Protein AF-A0A9D8GSJ5-F1 (afdb_monomer_lite)

Sequence (102 aa):
MTVQLGSDRWKLKDGAKQKIVMRFDRHSPWNAVGTGFHFKDGDAGLELSVGVKNLETFLTEFARSRSLRIEFDGSNVEGWTADLTGTAAVTEAFANCVQRRL

Radius of gyration: 14.21 Å; chains: 1; bounding box: 31×26×44 Å

Structure (mmCIF, N/CA/C/O backbone):
data_AF-A0A9D8GSJ5-F1
#
_entry.id   AF-A0A9D8GSJ5-F1
#
loop_
_atom_site.group_PDB
_atom_site.id
_atom_site.type_symbol
_atom_site.label_atom_id
_atom_site.label_alt_id
_atom_site.label_comp_id
_atom_site.label_asym_id
_atom_site.label_entity_id
_atom_site.label_seq_id
_atom_site.pdbx_PDB_ins_code
_atom_site.Cartn_x
_atom_site.Cartn_y
_atom_site.Cartn_z
_atom_site.occupancy
_atom_site.B_iso_or_equiv
_atom_site.auth_seq_id
_atom_site.auth_comp_id
_atom_site.auth_asym_id
_atom_site.auth_atom_id
_atom_site.pdbx_PDB_model_num
ATOM 1 N N . MET A 1 1 ? 3.026 5.148 10.391 1.00 83.38 1 MET A N 1
ATOM 2 C CA . MET A 1 1 ? 3.125 3.674 10.328 1.00 83.38 1 MET A CA 1
ATOM 3 C C . MET A 1 1 ? 3.560 3.292 8.930 1.00 83.38 1 MET A C 1
ATOM 5 O O . MET A 1 1 ? 3.120 3.946 7.990 1.00 83.38 1 MET A O 1
ATOM 9 N N . THR A 1 2 ? 4.403 2.273 8.799 1.00 88.81 2 THR A N 1
ATOM 10 C CA . THR A 1 2 ? 4.781 1.713 7.498 1.00 88.81 2 THR A CA 1
ATOM 11 C C . THR A 1 2 ? 3.921 0.490 7.203 1.00 88.81 2 THR A C 1
ATOM 13 O O . THR A 1 2 ? 3.687 -0.322 8.095 1.00 88.81 2 THR A O 1
ATOM 16 N N . VAL A 1 3 ? 3.446 0.379 5.967 1.00 90.44 3 VAL A N 1
ATOM 17 C CA . VAL A 1 3 ? 2.724 -0.780 5.437 1.00 90.44 3 VAL A CA 1
ATOM 18 C C . VAL A 1 3 ? 3.550 -1.340 4.290 1.00 90.44 3 VAL A C 1
ATOM 20 O O . VAL A 1 3 ? 3.933 -0.595 3.390 1.00 90.44 3 VAL A O 1
ATOM 23 N N . GLN A 1 4 ? 3.830 -2.637 4.333 1.00 93.25 4 GLN A N 1
ATOM 24 C CA . GLN A 1 4 ? 4.541 -3.349 3.279 1.00 93.25 4 GLN A CA 1
ATOM 25 C C . GLN A 1 4 ? 3.607 -4.402 2.692 1.00 93.25 4 GLN A C 1
ATOM 27 O O . GLN A 1 4 ? 3.029 -5.203 3.424 1.00 93.25 4 GLN A O 1
ATOM 32 N N . LEU A 1 5 ? 3.441 -4.362 1.375 1.00 91.94 5 LEU A N 1
ATOM 33 C CA . LEU A 1 5 ? 2.654 -5.319 0.603 1.00 91.94 5 LEU A CA 1
ATOM 34 C C . LEU A 1 5 ? 3.609 -6.104 -0.289 1.00 91.94 5 LEU A C 1
ATOM 36 O O . LEU A 1 5 ? 4.564 -5.517 -0.792 1.00 91.94 5 LEU A O 1
ATOM 40 N N . GLY A 1 6 ? 3.356 -7.393 -0.493 1.00 91.31 6 GLY A N 1
ATOM 41 C CA . GLY A 1 6 ? 4.171 -8.246 -1.356 1.00 91.31 6 GLY A CA 1
ATOM 42 C C . GLY A 1 6 ? 3.320 -9.038 -2.332 1.00 91.31 6 GLY A C 1
ATOM 43 O O . GLY A 1 6 ? 2.214 -9.459 -1.993 1.00 91.31 6 GLY A O 1
ATOM 44 N N . SER A 1 7 ? 3.839 -9.223 -3.542 1.00 89.19 7 SER A N 1
ATOM 45 C CA . SER A 1 7 ? 3.277 -10.147 -4.520 1.00 89.19 7 SER A CA 1
ATOM 46 C C . SER A 1 7 ? 4.362 -10.658 -5.463 1.00 89.19 7 SER A C 1
ATOM 48 O O . SER A 1 7 ? 5.109 -9.881 -6.055 1.00 89.19 7 SER A O 1
ATOM 50 N N . ASP A 1 8 ? 4.345 -11.966 -5.685 1.00 88.94 8 ASP A N 1
ATOM 51 C CA . ASP A 1 8 ? 5.113 -12.690 -6.704 1.00 88.94 8 ASP A CA 1
ATOM 52 C C . ASP A 1 8 ? 4.778 -12.274 -8.154 1.00 88.94 8 ASP A C 1
ATOM 54 O O . ASP A 1 8 ? 5.543 -12.533 -9.084 1.00 88.94 8 ASP A O 1
ATOM 58 N N . ARG A 1 9 ? 3.638 -11.605 -8.379 1.00 88.38 9 ARG A N 1
ATOM 59 C CA . ARG A 1 9 ? 3.199 -11.135 -9.708 1.00 88.38 9 ARG A CA 1
ATOM 60 C C . ARG A 1 9 ? 3.744 -9.764 -10.075 1.00 88.38 9 ARG A C 1
ATOM 62 O O . ARG A 1 9 ? 3.736 -9.383 -11.248 1.00 88.38 9 ARG A O 1
ATOM 69 N N . TRP A 1 10 ? 4.177 -8.990 -9.088 1.00 92.69 10 TRP A N 1
ATOM 70 C CA . TRP A 1 10 ? 4.637 -7.634 -9.322 1.00 92.69 10 TRP A CA 1
ATOM 71 C C . TRP A 1 10 ? 6.033 -7.622 -9.938 1.00 92.69 10 TRP A C 1
ATOM 73 O O . TRP A 1 10 ? 6.939 -8.336 -9.528 1.00 92.69 10 TRP A O 1
ATOM 83 N N . LYS A 1 11 ? 6.219 -6.748 -10.929 1.00 91.56 11 LYS A N 1
ATOM 84 C CA . LYS A 1 11 ? 7.522 -6.472 -11.545 1.00 91.56 11 LYS A CA 1
ATOM 85 C C . LYS A 1 11 ? 7.917 -5.039 -11.230 1.00 91.56 11 LYS A C 1
ATOM 87 O O . LYS A 1 11 ? 7.820 -4.149 -12.075 1.00 91.56 11 LYS A O 1
ATOM 92 N N . LEU A 1 12 ? 8.301 -4.815 -9.979 1.00 92.19 12 LEU A N 1
ATOM 93 C CA . LEU A 1 12 ? 8.731 -3.517 -9.469 1.00 92.19 12 LEU A CA 1
ATOM 94 C C . LEU A 1 12 ? 10.252 -3.488 -9.353 1.00 92.19 12 LEU A C 1
ATOM 96 O O . LEU A 1 12 ? 10.875 -4.501 -9.078 1.00 92.19 12 LEU A O 1
ATOM 100 N N . LYS A 1 13 ? 10.861 -2.323 -9.576 1.00 93.75 13 LYS A N 1
ATOM 101 C CA . LYS A 1 13 ? 12.288 -2.118 -9.296 1.00 93.75 13 LYS A CA 1
ATOM 102 C C . LYS A 1 13 ? 12.456 -1.519 -7.906 1.00 93.75 13 LYS A C 1
ATOM 104 O O . LYS A 1 13 ? 11.633 -0.698 -7.493 1.00 93.75 13 LYS A O 1
ATOM 109 N N . ASP A 1 14 ? 13.562 -1.847 -7.251 1.00 96.56 14 ASP A N 1
ATOM 110 C CA . ASP A 1 14 ? 13.941 -1.220 -5.986 1.00 96.56 14 ASP A CA 1
ATOM 111 C C . ASP A 1 14 ? 14.036 0.301 -6.132 1.00 96.56 14 ASP A C 1
ATOM 113 O O . ASP A 1 14 ? 14.582 0.829 -7.104 1.00 96.56 14 ASP A O 1
ATOM 117 N N . GLY A 1 15 ? 13.449 1.016 -5.175 1.00 96.12 15 GLY A N 1
ATOM 118 C CA . GLY A 1 15 ? 13.401 2.475 -5.149 1.00 96.12 15 GLY A CA 1
ATOM 119 C C . GLY A 1 15 ? 12.403 3.106 -6.126 1.00 96.12 15 GLY A C 1
ATOM 120 O O . GLY A 1 15 ? 12.167 4.315 -6.040 1.00 96.12 15 GLY A O 1
ATOM 121 N N . ALA A 1 16 ? 11.778 2.335 -7.025 1.00 95.19 16 ALA A N 1
ATOM 122 C CA . ALA A 1 16 ? 10.822 2.877 -7.986 1.00 95.19 16 ALA A CA 1
ATOM 123 C C . ALA A 1 16 ? 9.587 3.438 -7.272 1.00 95.19 16 ALA A C 1
ATOM 125 O O . ALA A 1 16 ? 8.970 2.766 -6.445 1.00 95.19 16 ALA A O 1
ATOM 126 N N . LYS A 1 17 ? 9.203 4.669 -7.615 1.00 96.12 17 LYS A N 1
ATOM 127 C CA . LYS A 1 17 ? 8.010 5.316 -7.064 1.00 96.12 17 LYS A CA 1
ATOM 128 C C . LYS A 1 17 ? 6.789 4.935 -7.886 1.00 96.12 17 LYS A C 1
ATOM 130 O O . LYS A 1 17 ? 6.756 5.188 -9.086 1.00 96.12 17 LYS A O 1
ATOM 135 N N . GLN A 1 18 ? 5.797 4.354 -7.225 1.00 95.81 18 GLN A N 1
ATOM 136 C CA . GLN A 1 18 ? 4.548 3.926 -7.844 1.00 95.81 18 GLN A CA 1
ATOM 137 C C . GLN A 1 18 ? 3.399 4.759 -7.304 1.00 95.81 18 GLN A C 1
ATOM 139 O O . GLN A 1 18 ? 3.163 4.772 -6.096 1.00 95.81 18 GLN A O 1
ATOM 144 N N . LYS A 1 19 ? 2.680 5.446 -8.192 1.00 96.06 19 LYS A N 1
ATOM 145 C CA . LYS A 1 19 ? 1.386 6.028 -7.839 1.00 96.06 19 LYS A CA 1
ATOM 146 C C . LYS A 1 19 ? 0.383 4.892 -7.768 1.00 96.06 19 LYS A C 1
ATOM 148 O O . LYS A 1 19 ? 0.259 4.125 -8.720 1.00 96.06 19 LYS A O 1
ATOM 153 N N . ILE A 1 20 ? -0.301 4.776 -6.643 1.00 95.50 20 ILE A N 1
ATOM 154 C CA . ILE A 1 20 ? -1.287 3.729 -6.438 1.00 95.50 20 ILE A CA 1
ATOM 155 C C . ILE A 1 20 ? -2.608 4.304 -5.958 1.00 95.50 20 ILE A C 1
ATOM 157 O O . ILE A 1 20 ? -2.657 5.321 -5.259 1.00 95.50 20 ILE A O 1
ATOM 161 N N . VAL A 1 21 ? -3.664 3.578 -6.288 1.00 96.62 21 VAL A N 1
ATOM 162 C CA . VAL A 1 21 ? -4.987 3.735 -5.711 1.00 96.62 21 VAL A CA 1
ATOM 163 C C . VAL A 1 21 ? -5.267 2.490 -4.884 1.00 96.62 21 VAL A C 1
ATOM 165 O O . VAL A 1 21 ? -5.317 1.381 -5.416 1.00 96.62 21 VAL A O 1
ATOM 168 N N . MET A 1 22 ? -5.434 2.668 -3.577 1.00 95.50 22 MET A N 1
ATOM 169 C CA . MET A 1 22 ? -5.846 1.598 -2.673 1.00 95.50 22 MET A CA 1
ATOM 170 C C . MET A 1 22 ? -7.329 1.723 -2.358 1.00 95.50 22 MET A C 1
ATOM 172 O O . MET A 1 22 ? -7.826 2.825 -2.120 1.00 95.50 22 MET A O 1
ATOM 176 N N . ARG A 1 23 ? -8.042 0.602 -2.316 1.00 96.44 23 ARG A N 1
ATOM 177 C CA . ARG A 1 23 ? -9.451 0.578 -1.928 1.00 96.44 23 ARG A CA 1
ATOM 178 C C . ARG A 1 23 ? -9.746 -0.609 -1.029 1.00 96.44 23 ARG A C 1
ATOM 180 O O . ARG A 1 23 ? -9.549 -1.754 -1.423 1.00 96.44 23 ARG A O 1
ATOM 187 N N . PHE A 1 24 ? -10.259 -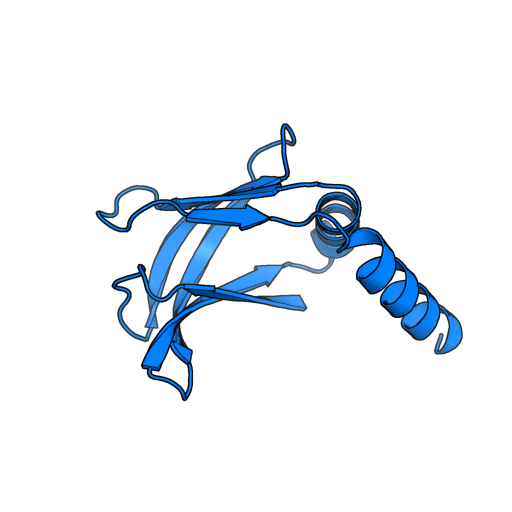0.303 0.151 1.00 95.56 24 PHE A N 1
ATOM 188 C CA . PHE A 1 24 ? -10.830 -1.268 1.073 1.00 95.56 24 PHE A CA 1
ATOM 189 C C . PHE A 1 24 ? -12.298 -1.492 0.711 1.00 95.56 24 PHE A C 1
ATOM 191 O O . PHE A 1 24 ? -13.079 -0.547 0.754 1.00 95.56 24 PHE A O 1
ATOM 198 N N . ASP A 1 25 ? -12.683 -2.697 0.294 1.00 94.38 25 ASP A N 1
ATOM 199 C CA . ASP A 1 25 ? -14.044 -3.016 -0.167 1.00 94.38 25 ASP A CA 1
ATOM 200 C C . ASP A 1 25 ? -14.677 -1.914 -1.059 1.00 94.38 25 ASP A C 1
ATOM 202 O O . ASP A 1 25 ? -14.262 -1.696 -2.201 1.00 94.38 25 ASP A O 1
ATOM 206 N N . ARG A 1 26 ? -15.693 -1.204 -0.541 1.00 92.19 26 ARG A N 1
ATOM 207 C CA . ARG A 1 26 ? -16.393 -0.086 -1.205 1.00 92.19 26 ARG A CA 1
ATOM 208 C C . ARG A 1 26 ? -16.093 1.282 -0.576 1.00 92.19 26 ARG A C 1
ATOM 210 O O . ARG A 1 26 ? -16.810 2.240 -0.857 1.00 92.19 26 ARG A O 1
ATOM 217 N N . HIS A 1 27 ? -15.072 1.374 0.274 1.00 93.94 27 HIS A N 1
ATOM 218 C CA . HIS A 1 27 ? -14.625 2.628 0.874 1.00 93.94 27 HIS A CA 1
ATOM 219 C C . HIS A 1 27 ? -14.047 3.586 -0.174 1.00 93.94 27 HIS A C 1
ATOM 221 O O . HIS A 1 27 ? -13.738 3.210 -1.312 1.00 93.94 27 HIS A O 1
ATOM 227 N N . SER A 1 28 ? -13.900 4.849 0.227 1.00 94.25 28 SER A N 1
ATOM 228 C CA . SER A 1 28 ? -13.251 5.869 -0.592 1.00 94.25 28 SER A CA 1
ATOM 229 C C . SER A 1 28 ? -11.827 5.442 -0.973 1.00 94.25 28 SER A C 1
ATOM 231 O O . SER A 1 28 ? -11.113 4.867 -0.151 1.00 94.25 28 SER A O 1
ATOM 233 N N . PRO A 1 29 ? -11.390 5.710 -2.215 1.00 95.69 29 PRO A N 1
ATOM 234 C CA . PRO A 1 29 ? -10.043 5.373 -2.640 1.00 95.69 29 PRO A CA 1
ATOM 235 C C . PRO A 1 29 ? -8.993 6.208 -1.900 1.00 95.69 29 PRO A C 1
ATOM 237 O O . PRO A 1 29 ? -9.136 7.420 -1.732 1.00 95.69 29 PRO A O 1
ATOM 240 N N . TRP A 1 30 ? -7.896 5.555 -1.545 1.00 94.69 30 TRP A N 1
ATOM 241 C CA . TRP A 1 30 ? -6.694 6.169 -1.009 1.00 94.69 30 TRP A CA 1
ATOM 242 C C . TRP A 1 30 ? -5.675 6.334 -2.129 1.00 94.69 30 TRP A C 1
ATOM 244 O O . TRP A 1 30 ? -5.169 5.349 -2.664 1.00 94.69 30 TRP A O 1
ATOM 254 N N . ASN A 1 31 ? -5.340 7.576 -2.460 1.00 94.81 31 ASN A N 1
ATOM 255 C CA . ASN A 1 31 ? -4.243 7.859 -3.378 1.00 94.81 31 ASN A CA 1
ATOM 256 C C . ASN A 1 31 ? -2.936 7.903 -2.587 1.00 94.81 31 ASN A C 1
ATOM 258 O O . ASN A 1 31 ? -2.819 8.666 -1.625 1.00 94.81 31 ASN A O 1
ATOM 262 N N . ALA A 1 32 ? -1.957 7.099 -2.986 1.00 92.88 32 ALA A N 1
ATOM 263 C CA . ALA A 1 32 ? -0.667 7.033 -2.314 1.00 92.88 32 ALA A CA 1
ATOM 264 C C . ALA A 1 32 ? 0.485 6.897 -3.312 1.00 92.88 32 ALA A C 1
ATOM 266 O O . ALA A 1 32 ? 0.296 6.556 -4.479 1.00 92.88 32 ALA A O 1
ATOM 267 N N . VAL A 1 33 ? 1.700 7.164 -2.833 1.00 95.31 33 VAL A N 1
ATOM 268 C CA . VAL A 1 33 ? 2.932 6.845 -3.554 1.00 95.31 33 VAL A CA 1
ATOM 269 C C . VAL A 1 33 ? 3.687 5.803 -2.747 1.00 95.31 33 VAL A C 1
ATOM 271 O O . VAL A 1 33 ? 4.121 6.082 -1.629 1.00 95.31 33 VAL A O 1
ATOM 274 N N . GLY A 1 34 ? 3.824 4.607 -3.311 1.00 95.00 34 GLY A N 1
ATOM 275 C CA . GLY A 1 34 ? 4.618 3.530 -2.736 1.00 95.00 34 GLY A CA 1
ATOM 276 C C . GLY A 1 34 ? 6.032 3.492 -3.303 1.00 95.00 34 GLY A C 1
ATOM 277 O O . GLY A 1 34 ? 6.297 4.014 -4.389 1.00 95.00 34 GLY A O 1
ATOM 278 N N . THR A 1 35 ? 6.945 2.873 -2.561 1.00 97.62 35 THR A N 1
ATOM 279 C CA . THR A 1 35 ? 8.319 2.613 -3.008 1.00 97.62 35 THR A CA 1
ATOM 280 C C . THR A 1 35 ? 8.497 1.121 -3.233 1.00 97.62 35 THR A C 1
ATOM 282 O O . THR A 1 35 ? 8.247 0.335 -2.323 1.00 97.62 35 THR A O 1
ATOM 285 N N . GLY A 1 36 ? 8.899 0.743 -4.444 1.00 96.25 36 GLY A N 1
ATOM 286 C CA . GLY A 1 36 ? 9.219 -0.638 -4.781 1.00 96.25 36 GLY A CA 1
ATOM 287 C C . GLY A 1 36 ? 10.450 -1.128 -4.024 1.00 96.25 36 GLY A C 1
ATOM 288 O O . GLY A 1 36 ? 11.404 -0.369 -3.832 1.00 96.25 36 GLY A O 1
ATOM 289 N N . PHE A 1 37 ? 10.424 -2.385 -3.607 1.00 96.62 37 PHE A N 1
ATOM 290 C CA . PHE A 1 37 ? 11.564 -3.108 -3.048 1.00 96.62 37 PHE A CA 1
ATOM 291 C C . PHE A 1 37 ? 11.422 -4.603 -3.365 1.00 96.62 37 PHE A C 1
ATOM 293 O O . PHE A 1 37 ? 10.383 -5.007 -3.883 1.00 96.62 37 PHE A O 1
ATOM 300 N N . HIS A 1 38 ? 12.415 -5.425 -3.032 1.00 96.69 38 HIS A N 1
ATOM 301 C CA . HIS A 1 38 ? 12.272 -6.883 -3.023 1.00 96.69 38 HIS A CA 1
ATOM 302 C C . HIS A 1 38 ? 12.451 -7.441 -1.609 1.00 96.69 38 HIS A C 1
ATOM 304 O O . HIS A 1 38 ? 13.323 -7.005 -0.850 1.00 96.69 38 HIS A O 1
ATOM 310 N N . PHE A 1 39 ? 11.617 -8.414 -1.251 1.00 93.12 39 PHE A N 1
ATOM 311 C CA . PHE A 1 39 ? 11.764 -9.211 -0.040 1.00 93.12 39 PHE A CA 1
ATOM 312 C C . PHE A 1 39 ? 12.967 -10.163 -0.161 1.00 93.12 39 PHE A C 1
ATOM 314 O O . PHE A 1 39 ? 13.551 -10.344 -1.230 1.00 93.12 39 PHE A O 1
ATOM 321 N N . LYS A 1 40 ? 13.381 -10.774 0.958 1.00 91.81 40 LYS A N 1
ATOM 322 C CA . LYS A 1 40 ? 14.560 -11.665 0.992 1.00 91.81 40 LYS A CA 1
ATOM 323 C C . LYS A 1 40 ? 14.405 -12.924 0.134 1.00 91.81 40 LYS A C 1
ATOM 325 O O . LYS A 1 40 ? 15.411 -13.501 -0.264 1.00 91.81 40 LYS A O 1
ATOM 330 N N . ASP A 1 41 ? 13.172 -13.353 -0.095 1.00 89.50 41 ASP A N 1
ATOM 331 C CA . ASP A 1 41 ? 12.795 -14.467 -0.971 1.00 89.50 41 ASP A CA 1
ATOM 332 C C . ASP A 1 41 ? 12.767 -14.079 -2.460 1.00 89.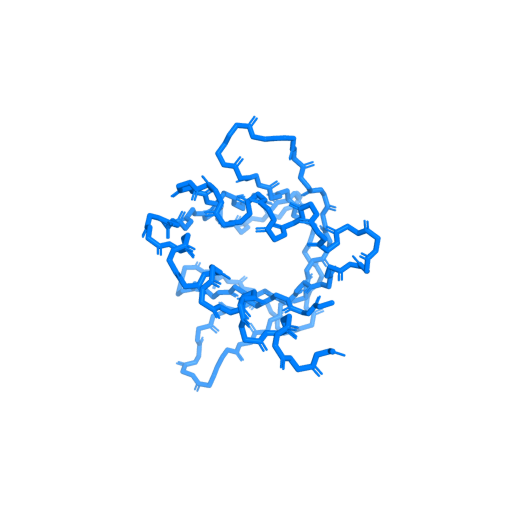50 41 ASP A C 1
ATOM 334 O O . ASP A 1 41 ? 12.651 -14.955 -3.313 1.00 89.50 41 ASP A O 1
ATOM 338 N N . GLY A 1 42 ? 12.961 -12.796 -2.779 1.00 89.81 42 GLY A N 1
ATOM 339 C CA . GLY A 1 42 ? 12.979 -12.275 -4.141 1.00 89.81 42 GLY A CA 1
ATOM 340 C C . GLY A 1 42 ? 11.627 -11.771 -4.635 1.00 89.81 42 GLY A C 1
ATOM 341 O O . GLY A 1 42 ? 11.571 -11.279 -5.760 1.00 89.81 42 GLY A O 1
ATOM 342 N N . ASP A 1 43 ? 10.566 -11.834 -3.825 1.00 92.94 43 ASP A N 1
ATOM 343 C CA . ASP A 1 43 ? 9.265 -11.292 -4.212 1.00 92.94 43 ASP A CA 1
ATOM 344 C C . ASP A 1 43 ? 9.292 -9.764 -4.234 1.00 92.94 43 ASP A C 1
ATOM 346 O O . ASP A 1 43 ? 9.908 -9.110 -3.387 1.00 92.94 43 ASP A O 1
ATOM 350 N N . ALA A 1 44 ? 8.594 -9.173 -5.201 1.00 94.75 44 ALA A N 1
ATOM 351 C CA . ALA A 1 44 ? 8.465 -7.730 -5.275 1.00 94.75 44 ALA A CA 1
ATOM 352 C C . ALA A 1 44 ? 7.502 -7.219 -4.196 1.00 94.75 44 ALA A C 1
ATOM 354 O O . ALA A 1 44 ? 6.425 -7.768 -3.947 1.00 94.75 44 ALA A O 1
ATOM 355 N N . GLY A 1 45 ? 7.891 -6.111 -3.583 1.00 94.88 45 GLY A N 1
ATOM 356 C CA . GLY A 1 45 ? 7.166 -5.443 -2.525 1.00 94.88 45 GLY A CA 1
ATOM 357 C C . GLY A 1 45 ? 6.901 -3.976 -2.819 1.00 94.88 45 GLY A C 1
ATOM 358 O O . GLY A 1 45 ? 7.575 -3.329 -3.625 1.00 94.88 45 GLY A O 1
ATOM 359 N N . LEU A 1 46 ?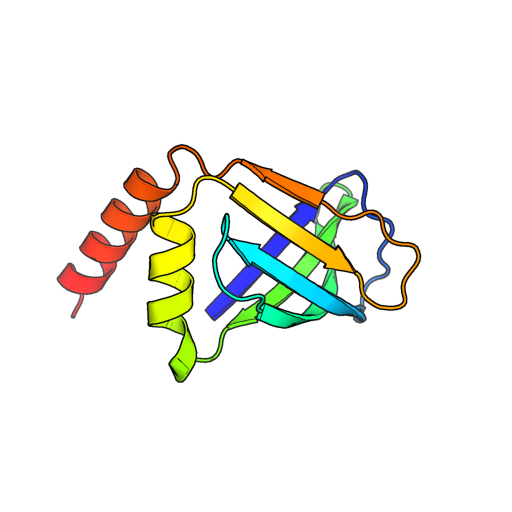 5.902 -3.443 -2.126 1.00 95.56 46 LEU A N 1
ATOM 360 C CA . LEU A 1 46 ? 5.559 -2.034 -2.122 1.00 95.56 46 LEU A CA 1
ATOM 361 C C . LEU A 1 46 ? 5.488 -1.530 -0.684 1.00 95.56 46 LEU A C 1
ATOM 363 O O . LEU A 1 46 ? 4.698 -2.021 0.121 1.00 95.56 46 LEU A O 1
ATOM 367 N N . GLU A 1 47 ? 6.310 -0.535 -0.372 1.00 96.25 47 GLU A N 1
ATOM 368 C CA . GLU A 1 47 ? 6.330 0.119 0.930 1.00 96.25 47 GLU A CA 1
ATOM 369 C C . GLU A 1 47 ? 5.586 1.456 0.888 1.00 96.25 47 GLU A C 1
ATOM 371 O O . GLU A 1 47 ? 5.823 2.296 0.014 1.00 96.25 47 GLU A O 1
ATOM 376 N N . LEU A 1 48 ? 4.697 1.664 1.859 1.00 93.88 48 LEU A N 1
ATOM 377 C CA . LEU A 1 48 ? 3.821 2.823 1.981 1.00 93.88 48 LEU A CA 1
ATOM 378 C C . LEU A 1 48 ? 3.900 3.407 3.391 1.00 93.88 48 LEU A C 1
ATOM 380 O O . LEU A 1 48 ? 3.928 2.682 4.384 1.00 93.88 48 LEU A O 1
ATOM 384 N N . SER A 1 49 ? 3.868 4.734 3.486 1.00 92.38 49 SER A N 1
ATOM 385 C CA . SER A 1 49 ? 3.764 5.440 4.766 1.00 92.38 49 SER A CA 1
ATOM 386 C C . SER A 1 49 ? 2.341 5.939 4.992 1.00 92.38 49 SER A C 1
ATOM 388 O O . SER A 1 49 ? 1.840 6.770 4.237 1.00 92.38 49 SER A O 1
ATOM 390 N N . VAL A 1 50 ? 1.711 5.490 6.078 1.00 89.50 50 VAL A N 1
ATOM 391 C CA . VAL A 1 50 ? 0.447 6.045 6.577 1.00 89.50 50 VAL A CA 1
ATOM 392 C C . VAL A 1 50 ? 0.763 7.089 7.646 1.00 89.50 50 VAL A C 1
ATOM 394 O O . VAL A 1 50 ? 1.346 6.780 8.695 1.00 89.50 50 VAL A O 1
ATOM 397 N N . GLY A 1 51 ? 0.400 8.342 7.363 1.00 88.12 51 GLY A N 1
ATOM 398 C CA . GLY A 1 51 ? 0.571 9.462 8.287 1.00 88.12 51 GLY A CA 1
ATOM 399 C C . GLY A 1 51 ? -0.320 9.330 9.524 1.00 88.12 51 GLY A C 1
ATOM 400 O O . GLY A 1 51 ? -1.430 8.813 9.440 1.00 88.12 51 GLY A O 1
ATOM 401 N N . VAL A 1 52 ? 0.146 9.841 10.669 1.00 86.81 52 VAL A N 1
ATOM 402 C CA . VAL A 1 52 ? -0.534 9.709 11.976 1.00 86.81 52 VAL A CA 1
ATOM 403 C C . VAL A 1 52 ? -1.991 10.183 11.930 1.00 86.81 52 VAL A C 1
ATOM 405 O O . VAL A 1 52 ? -2.863 9.512 12.465 1.00 86.81 52 VAL A O 1
ATOM 408 N N . LYS A 1 53 ? -2.272 11.282 11.217 1.00 90.94 53 LYS A N 1
ATOM 409 C CA . LYS A 1 53 ? -3.629 11.842 11.070 1.00 90.94 53 LYS A CA 1
ATOM 410 C C . LYS A 1 53 ? -4.630 10.894 10.399 1.00 90.94 53 LYS A C 1
ATOM 412 O O . LYS A 1 53 ? -5.822 11.031 10.625 1.00 90.94 53 LYS A O 1
ATOM 417 N N . ASN A 1 54 ? -4.145 9.957 9.586 1.00 90.31 54 ASN A N 1
ATOM 418 C CA . ASN A 1 54 ? -4.977 9.013 8.841 1.00 90.31 54 ASN A CA 1
ATOM 419 C C . ASN A 1 54 ? -4.864 7.583 9.387 1.00 90.31 54 ASN A C 1
ATOM 421 O O . ASN A 1 54 ? -5.468 6.668 8.833 1.00 90.31 54 ASN A O 1
ATOM 425 N N . LEU A 1 55 ? -4.061 7.377 10.436 1.00 87.38 55 LEU A N 1
ATOM 426 C CA . LEU A 1 55 ? -3.734 6.054 10.953 1.00 87.38 55 LEU A CA 1
ATOM 427 C C . LEU A 1 55 ? -4.966 5.345 11.518 1.00 87.38 55 LEU A C 1
ATOM 429 O O . LEU A 1 55 ? -5.176 4.175 11.225 1.00 87.38 55 LEU A O 1
ATOM 433 N N . GLU A 1 56 ? -5.790 6.056 12.287 1.00 88.06 56 GLU A N 1
ATOM 434 C CA . GLU A 1 56 ? -7.013 5.501 12.873 1.00 88.06 56 GLU A CA 1
ATOM 435 C C . GLU A 1 56 ? -8.012 5.066 11.795 1.00 88.06 56 GLU A C 1
ATOM 437 O O . GLU A 1 56 ? -8.511 3.941 11.832 1.00 88.06 56 GLU A O 1
ATOM 442 N N . THR A 1 57 ? -8.244 5.916 10.789 1.00 91.75 57 THR A N 1
ATOM 443 C CA . THR A 1 57 ? -9.111 5.588 9.650 1.00 91.75 57 THR A CA 1
ATOM 444 C C . THR A 1 57 ? -8.572 4.387 8.883 1.00 91.75 57 THR A C 1
ATOM 446 O O . THR A 1 57 ? -9.316 3.446 8.631 1.00 91.75 57 THR A O 1
ATOM 449 N N . PHE A 1 58 ? -7.273 4.377 8.571 1.00 91.06 58 PHE A N 1
ATOM 450 C CA . PHE A 1 58 ? -6.642 3.268 7.860 1.00 91.06 58 PHE A CA 1
ATOM 451 C C . PHE A 1 58 ? -6.794 1.948 8.622 1.00 91.06 58 PHE A C 1
ATOM 453 O O . PHE A 1 58 ? -7.217 0.954 8.041 1.00 91.06 58 PHE A O 1
ATOM 460 N N . LEU A 1 59 ? -6.487 1.932 9.924 1.00 87.56 59 LEU A N 1
ATOM 461 C CA . LEU A 1 59 ? -6.611 0.729 10.751 1.00 87.56 59 LEU A CA 1
ATOM 462 C C . LEU A 1 59 ? -8.066 0.276 10.880 1.00 87.56 59 LEU A C 1
ATOM 464 O O . LEU A 1 59 ? -8.333 -0.921 10.841 1.00 87.56 59 LEU A O 1
ATOM 468 N N . THR A 1 60 ? -9.006 1.214 10.992 1.00 89.19 60 THR A N 1
ATOM 469 C CA . THR A 1 60 ? -10.439 0.905 11.060 1.00 89.19 60 THR A CA 1
ATOM 470 C C . THR A 1 60 ? -10.931 0.257 9.769 1.00 89.19 60 THR A C 1
ATOM 472 O O . THR A 1 60 ? -11.632 -0.753 9.825 1.00 89.19 60 THR A O 1
ATOM 475 N N . GLU A 1 61 ? -10.564 0.808 8.611 1.00 92.44 61 GLU A N 1
ATOM 476 C CA . GLU A 1 61 ? -10.933 0.241 7.312 1.00 92.44 61 GLU A CA 1
ATOM 477 C C . GLU A 1 61 ? -10.241 -1.103 7.079 1.00 92.44 61 GLU A C 1
ATOM 479 O O . GLU A 1 61 ? -10.912 -2.072 6.731 1.00 92.44 61 GLU A O 1
ATOM 484 N N . PHE A 1 62 ? -8.942 -1.209 7.365 1.00 89.00 62 PHE A N 1
ATOM 485 C CA . PHE A 1 62 ? -8.186 -2.458 7.260 1.00 89.00 62 PHE A CA 1
ATOM 486 C C . PHE A 1 62 ? -8.777 -3.580 8.128 1.00 89.00 62 PHE A C 1
ATOM 488 O O . PHE A 1 62 ? -8.915 -4.708 7.660 1.00 89.00 62 PHE A O 1
ATOM 495 N N . ALA A 1 63 ? -9.162 -3.276 9.373 1.00 86.81 63 ALA A N 1
ATOM 496 C CA . ALA A 1 63 ? -9.716 -4.254 10.309 1.00 86.81 63 ALA A CA 1
ATOM 497 C C . ALA A 1 63 ? -11.119 -4.738 9.928 1.00 86.81 63 ALA A C 1
ATOM 499 O O . ALA A 1 63 ? -11.503 -5.852 10.273 1.00 86.81 63 ALA A O 1
ATOM 500 N N . ARG A 1 64 ? -11.923 -3.876 9.296 1.00 89.44 64 ARG A N 1
ATOM 501 C CA . ARG A 1 64 ? -13.342 -4.150 9.020 1.00 89.44 64 ARG A CA 1
ATOM 502 C C . ARG A 1 64 ? -13.604 -4.646 7.606 1.00 89.44 64 ARG A C 1
ATOM 504 O O . ARG A 1 64 ? -14.700 -5.142 7.346 1.00 89.44 64 ARG A O 1
ATOM 511 N N . SER A 1 65 ? -12.631 -4.504 6.716 1.00 91.50 65 SER A N 1
ATOM 512 C CA . SER A 1 65 ? -12.796 -4.849 5.310 1.00 91.50 65 SER A CA 1
ATOM 513 C C . SER A 1 65 ? -12.472 -6.304 5.035 1.00 91.50 65 SER A C 1
ATOM 515 O O . SER A 1 65 ? -11.673 -6.928 5.728 1.00 91.50 65 SER A O 1
ATOM 517 N N . ARG A 1 66 ? -13.092 -6.841 3.988 1.00 92.00 66 ARG A N 1
ATOM 518 C CA . ARG A 1 66 ? -12.840 -8.205 3.504 1.00 92.00 66 ARG A CA 1
ATOM 519 C C . ARG A 1 66 ? -11.821 -8.247 2.382 1.00 92.00 66 ARG A C 1
ATOM 521 O O . ARG A 1 66 ? -11.276 -9.303 2.098 1.00 92.00 66 ARG A O 1
ATOM 528 N N . SER A 1 67 ? -11.565 -7.118 1.738 1.00 94.12 67 SER A N 1
ATOM 529 C CA . SER A 1 67 ? -10.632 -7.031 0.628 1.00 94.12 67 SER A CA 1
ATOM 530 C C . SER A 1 67 ? -9.889 -5.703 0.606 1.00 94.12 67 SER A C 1
ATOM 532 O O . SER A 1 67 ? -10.422 -4.658 0.989 1.00 94.12 67 SER A O 1
ATOM 534 N N . LEU A 1 68 ? -8.654 -5.753 0.114 1.00 94.25 68 LEU A N 1
ATOM 535 C CA . LEU A 1 68 ? -7.867 -4.583 -0.259 1.00 94.25 68 LEU A CA 1
ATOM 536 C C . LEU A 1 68 ? -7.474 -4.721 -1.721 1.00 94.25 68 LEU A C 1
ATOM 538 O O . LEU A 1 68 ? -6.741 -5.637 -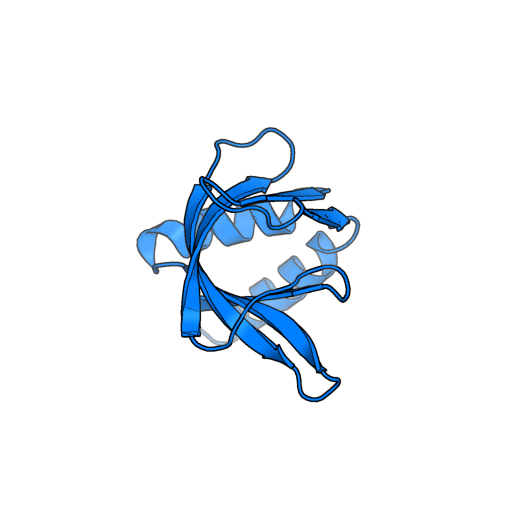2.080 1.00 94.25 68 LEU A O 1
ATOM 542 N N . ARG A 1 69 ? -7.931 -3.794 -2.557 1.00 95.38 69 ARG A N 1
ATOM 543 C CA . ARG A 1 69 ? -7.547 -3.698 -3.964 1.00 95.38 69 ARG A CA 1
ATOM 544 C C . ARG A 1 69 ? -6.502 -2.606 -4.153 1.00 95.38 69 ARG A C 1
ATOM 546 O O . ARG A 1 69 ? -6.666 -1.503 -3.636 1.00 95.38 69 ARG A O 1
ATOM 553 N N . ILE A 1 70 ? 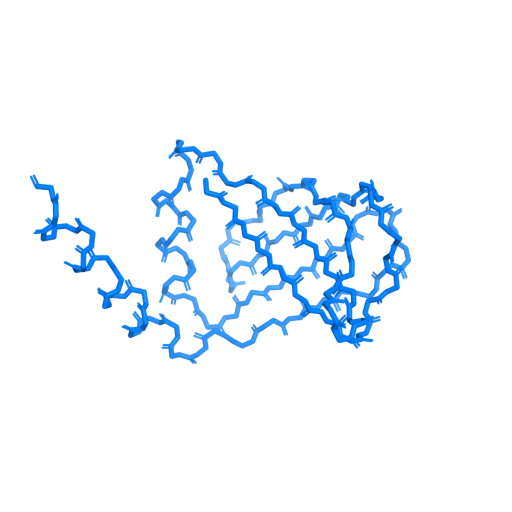-5.465 -2.914 -4.923 1.00 95.19 70 ILE A N 1
ATOM 554 C CA . ILE A 1 70 ? -4.393 -2.006 -5.328 1.00 95.19 70 ILE A CA 1
ATOM 555 C C . ILE A 1 70 ? -4.417 -1.879 -6.847 1.00 95.19 70 ILE A C 1
ATOM 557 O O . ILE A 1 70 ? -4.379 -2.880 -7.563 1.00 95.19 70 ILE A O 1
ATOM 561 N N . GLU A 1 71 ? -4.447 -0.646 -7.332 1.00 95.69 71 GLU A N 1
ATOM 562 C CA . GLU A 1 71 ? -4.293 -0.307 -8.745 1.00 95.69 71 GLU A CA 1
ATOM 563 C C . GLU A 1 71 ? -3.091 0.618 -8.902 1.00 95.69 71 GLU A C 1
ATOM 565 O O . GLU A 1 71 ? -2.891 1.516 -8.083 1.00 95.69 71 GLU A O 1
ATOM 570 N N . PHE A 1 72 ? -2.289 0.404 -9.942 1.00 94.75 72 PHE A N 1
ATOM 571 C CA . PHE A 1 72 ? -1.120 1.227 -10.223 1.00 94.75 72 PHE A CA 1
ATOM 572 C C . PHE A 1 72 ? -1.456 2.256 -11.302 1.00 94.75 72 PHE A C 1
ATOM 574 O O . PHE A 1 72 ? -1.664 1.907 -12.463 1.00 94.75 72 PHE A O 1
ATOM 581 N N . ASP A 1 73 ? -1.498 3.528 -10.921 1.00 93.56 73 ASP A N 1
ATOM 582 C CA . ASP A 1 73 ? -1.848 4.620 -11.823 1.00 93.56 73 ASP A CA 1
ATOM 583 C C . ASP A 1 73 ? -0.654 5.004 -12.711 1.00 93.56 73 ASP A C 1
ATOM 585 O O . ASP A 1 73 ? 0.443 5.298 -12.226 1.00 93.56 73 ASP A O 1
ATOM 589 N N . GLY A 1 74 ? -0.867 4.997 -14.028 1.00 88.31 74 GLY A N 1
ATOM 590 C CA . GLY A 1 74 ? 0.153 5.351 -15.017 1.00 88.31 74 GLY A CA 1
ATOM 591 C C . GLY A 1 74 ? 1.314 4.356 -15.137 1.00 88.31 74 GLY A C 1
ATOM 592 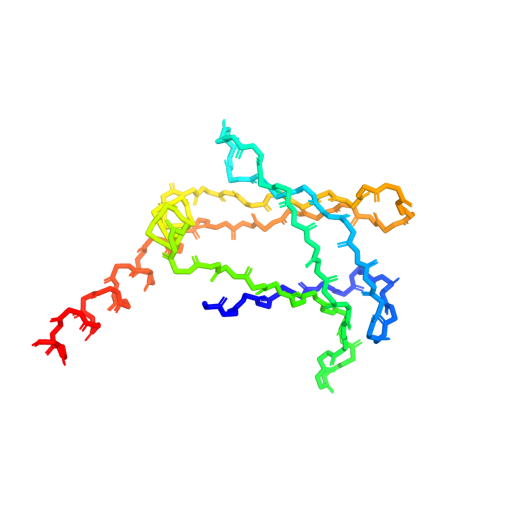O O . GLY A 1 74 ? 2.378 4.733 -15.630 1.00 88.31 74 GLY A O 1
ATOM 593 N N . SER A 1 75 ? 1.141 3.104 -14.698 1.00 86.50 75 SER A N 1
ATOM 594 C CA . SER A 1 75 ? 2.147 2.043 -14.839 1.00 86.50 75 SER A CA 1
ATOM 595 C C . SER A 1 75 ? 1.556 0.776 -15.472 1.00 86.50 75 SER A C 1
ATOM 597 O O . SER A 1 75 ? 0.354 0.542 -15.395 1.00 86.50 75 SER A O 1
ATOM 599 N N . ASN A 1 76 ? 2.413 -0.078 -16.038 1.00 86.56 76 ASN A N 1
ATOM 600 C CA . ASN A 1 76 ? 2.023 -1.389 -16.579 1.00 86.56 76 ASN A CA 1
ATOM 601 C C . ASN A 1 76 ? 2.087 -2.517 -15.529 1.00 86.56 76 ASN A C 1
ATOM 603 O O . ASN A 1 76 ? 2.223 -3.687 -15.885 1.00 86.56 76 ASN A O 1
ATOM 607 N N . VAL A 1 77 ? 2.068 -2.180 -14.239 1.00 89.31 77 VAL A N 1
ATOM 608 C CA . VAL A 1 77 ? 2.058 -3.166 -13.154 1.00 89.31 77 VAL A CA 1
ATOM 609 C C . VAL A 1 77 ? 0.630 -3.662 -12.955 1.00 89.31 77 VAL A C 1
ATOM 611 O O . VAL A 1 77 ? -0.309 -2.869 -12.895 1.00 89.31 77 VAL A O 1
ATOM 614 N N . GLU A 1 78 ? 0.464 -4.980 -12.863 1.00 89.31 78 GLU A N 1
ATOM 615 C CA . GLU A 1 78 ? -0.849 -5.586 -12.664 1.00 89.31 78 GLU A CA 1
ATOM 616 C C . GLU A 1 78 ? -1.438 -5.178 -11.307 1.00 89.31 78 GLU A C 1
ATOM 618 O O . GLU A 1 78 ? -0.763 -5.206 -10.272 1.00 89.31 78 GLU A O 1
ATOM 623 N N . GLY A 1 79 ? -2.719 -4.804 -11.318 1.00 90.62 79 GLY A N 1
ATOM 624 C CA . GLY A 1 79 ? -3.473 -4.597 -10.091 1.00 90.62 79 GLY A CA 1
ATOM 625 C C . GLY A 1 79 ? -3.541 -5.879 -9.264 1.00 90.62 79 GLY A C 1
ATOM 626 O O . GLY A 1 79 ? -3.464 -6.991 -9.780 1.00 90.62 79 GLY A O 1
ATOM 627 N N . TRP A 1 80 ? -3.699 -5.728 -7.958 1.00 92.88 80 TRP A N 1
ATOM 628 C CA . TRP A 1 80 ? -3.679 -6.849 -7.025 1.00 92.88 80 TRP A CA 1
ATOM 629 C C . TRP A 1 80 ? -4.798 -6.709 -6.004 1.00 92.88 80 TRP A C 1
ATOM 631 O O . TRP A 1 80 ? -5.235 -5.603 -5.691 1.00 92.88 80 TRP A O 1
ATOM 641 N N . THR A 1 81 ? -5.307 -7.834 -5.509 1.00 93.25 81 THR A N 1
ATOM 642 C CA . THR A 1 81 ? -6.332 -7.856 -4.464 1.00 93.25 81 THR A CA 1
ATOM 643 C C . THR A 1 81 ? -5.917 -8.823 -3.368 1.00 93.25 81 THR A C 1
ATOM 645 O O . THR A 1 81 ? -5.660 -9.992 -3.645 1.00 93.25 81 THR A O 1
ATOM 648 N N . ALA A 1 82 ? -5.878 -8.326 -2.136 1.00 89.50 82 ALA A N 1
ATOM 649 C CA . ALA A 1 82 ? -5.713 -9.126 -0.935 1.00 89.50 82 ALA A CA 1
ATOM 650 C C . ALA A 1 82 ? -7.078 -9.577 -0.414 1.00 89.50 82 ALA A C 1
ATOM 652 O O . ALA A 1 82 ? -8.015 -8.773 -0.376 1.00 89.50 82 ALA A O 1
ATOM 653 N N . ASP A 1 83 ? -7.154 -10.817 0.061 1.00 89.69 83 ASP A N 1
ATOM 654 C CA . ASP A 1 83 ? -8.218 -11.243 0.967 1.00 89.69 83 ASP A CA 1
ATOM 655 C C . ASP A 1 83 ? -7.850 -10.811 2.392 1.00 89.69 83 ASP A C 1
ATOM 657 O O . ASP A 1 83 ? -6.776 -11.135 2.900 1.00 89.69 83 ASP A O 1
ATOM 661 N N . LEU A 1 84 ? -8.730 -10.031 3.011 1.00 89.19 84 LEU A N 1
ATOM 662 C CA . LEU A 1 84 ? -8.613 -9.568 4.391 1.00 89.19 84 LEU A CA 1
ATOM 663 C C . LEU A 1 84 ? -9.583 -10.311 5.321 1.00 89.19 84 LEU A C 1
ATOM 665 O O . LEU A 1 84 ? -9.725 -9.966 6.491 1.00 89.19 84 LEU A O 1
ATOM 669 N N . THR A 1 85 ? -10.273 -11.344 4.843 1.00 86.19 85 THR A N 1
ATOM 670 C CA . THR A 1 85 ? -11.158 -12.142 5.688 1.00 86.19 85 THR A CA 1
ATOM 671 C C . THR A 1 85 ? -10.372 -12.711 6.874 1.00 86.19 85 THR A C 1
ATOM 673 O O . THR A 1 85 ? -9.419 -13.467 6.714 1.00 86.19 85 THR A O 1
ATOM 676 N N . GLY A 1 86 ? -10.767 -12.325 8.091 1.00 75.75 86 GLY A N 1
ATOM 677 C CA . GLY A 1 86 ? -10.103 -12.736 9.333 1.00 75.75 86 GLY A CA 1
ATOM 678 C C . GLY A 1 86 ? -9.044 -11.764 9.869 1.00 75.75 86 GLY A C 1
ATOM 679 O O . GLY A 1 86 ? -8.614 -11.931 11.012 1.00 75.75 86 GLY A O 1
ATOM 680 N N . THR A 1 87 ? -8.677 -10.700 9.142 1.00 76.31 87 THR A N 1
ATOM 681 C CA . THR A 1 87 ? -7.755 -9.665 9.662 1.00 76.31 87 THR A CA 1
ATOM 682 C C . THR A 1 87 ? -8.348 -8.888 10.837 1.00 76.31 87 THR A C 1
ATOM 684 O O . THR A 1 87 ? -7.594 -8.364 11.659 1.00 76.31 87 THR A O 1
ATOM 687 N N . ALA A 1 88 ? -9.679 -8.869 10.975 1.00 72.94 88 ALA A N 1
ATOM 688 C CA . ALA A 1 88 ? -10.386 -8.273 12.108 1.00 72.94 88 ALA A CA 1
ATOM 689 C C . ALA A 1 88 ? -9.875 -8.803 13.457 1.00 72.94 88 ALA A C 1
ATOM 691 O O . ALA A 1 88 ? -9.514 -8.016 14.329 1.00 72.94 88 ALA A O 1
ATOM 692 N N . ALA A 1 89 ? -9.761 -10.129 13.598 1.00 70.75 89 ALA A N 1
ATOM 693 C CA . ALA A 1 89 ? -9.324 -10.767 14.840 1.00 70.75 89 ALA A CA 1
ATOM 694 C C . ALA A 1 89 ? -7.863 -10.422 15.179 1.00 70.75 89 ALA A C 1
ATOM 696 O O . ALA A 1 89 ? -7.526 -10.157 16.333 1.00 70.75 89 ALA A O 1
ATOM 697 N N . VAL A 1 90 ? -6.996 -10.371 14.162 1.00 72.56 90 VAL A N 1
ATOM 698 C CA . VAL A 1 90 ? -5.586 -9.981 14.322 1.00 72.56 90 VAL A CA 1
ATOM 699 C C . VAL A 1 90 ? -5.471 -8.507 14.717 1.00 72.56 90 VAL A C 1
ATOM 701 O O . VAL A 1 90 ? -4.705 -8.159 15.616 1.00 72.56 90 VAL A O 1
ATOM 704 N N . THR A 1 91 ? -6.257 -7.639 14.080 1.00 70.12 91 THR A N 1
ATOM 705 C CA . THR A 1 91 ? -6.214 -6.195 14.341 1.00 70.12 91 THR A CA 1
ATOM 706 C C . THR A 1 91 ? -6.763 -5.859 15.726 1.00 70.12 91 THR A C 1
ATOM 708 O O . THR A 1 91 ? -6.176 -5.042 16.431 1.00 70.12 91 THR A O 1
ATOM 711 N N . GLU A 1 92 ? -7.833 -6.527 16.160 1.00 71.31 92 GLU A N 1
ATOM 712 C CA . GLU A 1 92 ? -8.392 -6.377 17.506 1.00 71.31 92 GLU A CA 1
ATOM 713 C C . GLU A 1 92 ? -7.399 -6.829 18.588 1.00 71.31 92 GLU A C 1
ATOM 715 O O . GLU A 1 92 ? -7.171 -6.112 19.566 1.00 71.31 92 GLU A O 1
ATOM 720 N N . ALA A 1 93 ? -6.735 -7.973 18.397 1.00 69.44 93 ALA A N 1
ATOM 721 C CA . ALA A 1 93 ? -5.691 -8.439 19.309 1.00 69.44 93 ALA A CA 1
ATOM 722 C C . ALA A 1 93 ? -4.522 -7.441 19.409 1.00 69.44 93 ALA A C 1
ATOM 724 O O . ALA A 1 93 ? -4.022 -7.166 20.505 1.00 69.44 93 ALA A O 1
ATOM 725 N N . PHE A 1 94 ? -4.113 -6.853 18.281 1.00 71.69 94 PHE A N 1
ATOM 726 C CA . PHE A 1 94 ? -3.062 -5.840 18.249 1.00 71.69 94 PHE A CA 1
ATOM 727 C C . PHE A 1 94 ? -3.481 -4.540 18.953 1.00 71.69 94 PHE A C 1
ATOM 729 O O . PHE A 1 94 ? -2.741 -4.042 19.803 1.00 71.69 94 PHE A O 1
ATOM 736 N N . ALA A 1 95 ? -4.677 -4.017 18.665 1.00 70.44 95 ALA A N 1
ATOM 737 C CA . ALA A 1 95 ? -5.204 -2.808 19.303 1.00 70.44 95 ALA A CA 1
ATOM 738 C C . ALA A 1 95 ? -5.301 -2.966 20.829 1.00 70.44 95 ALA A C 1
ATOM 740 O O . ALA A 1 95 ? -4.856 -2.089 21.572 1.00 70.44 95 ALA A O 1
ATOM 741 N N . ASN A 1 96 ? -5.776 -4.125 21.293 1.00 69.12 96 ASN A N 1
ATOM 742 C CA . ASN A 1 96 ? -5.820 -4.467 22.714 1.00 69.12 96 ASN A CA 1
ATOM 743 C C . ASN A 1 96 ? -4.423 -4.500 23.359 1.00 69.12 96 ASN A C 1
ATOM 745 O O . ASN A 1 96 ? -4.268 -4.100 24.512 1.00 69.12 96 ASN A O 1
ATOM 749 N N . CYS A 1 97 ? -3.393 -4.958 22.640 1.00 68.62 97 CYS A N 1
ATOM 750 C CA . CYS A 1 97 ? -2.013 -4.951 23.133 1.00 68.62 97 CYS A CA 1
ATOM 751 C C . CYS A 1 97 ? -1.469 -3.524 23.292 1.00 68.62 97 CYS A C 1
ATOM 753 O O . CYS A 1 97 ? -0.846 -3.210 24.306 1.00 68.62 97 CYS A O 1
ATOM 755 N N . VAL A 1 98 ? -1.728 -2.653 22.312 1.00 69.25 98 VAL A N 1
ATOM 756 C CA . VAL A 1 98 ? -1.265 -1.258 22.332 1.00 69.25 98 VAL A CA 1
ATOM 757 C C . VAL A 1 98 ? -1.978 -0.454 23.420 1.00 69.25 98 VAL A C 1
ATOM 759 O O . VAL A 1 98 ? -1.311 0.234 24.188 1.00 69.25 98 VAL A O 1
ATOM 762 N N . GLN A 1 99 ? -3.303 -0.585 23.550 1.00 63.25 99 GLN A N 1
ATOM 763 C CA . GLN A 1 99 ? -4.072 0.111 24.590 1.00 63.25 99 GLN A CA 1
ATOM 764 C C . GLN A 1 99 ? -3.674 -0.293 26.011 1.00 63.25 99 GLN A C 1
ATOM 766 O O . GLN A 1 99 ? -3.710 0.540 26.903 1.00 63.25 99 GLN A O 1
ATOM 771 N N . ARG A 1 100 ? -3.269 -1.547 26.238 1.00 59.34 100 ARG A N 1
ATOM 772 C CA . ARG A 1 100 ? -2.816 -2.016 27.561 1.00 59.34 100 ARG A CA 1
ATOM 773 C C . ARG A 1 100 ? -1.397 -1.569 27.930 1.00 59.34 100 ARG A C 1
ATOM 775 O O . ARG A 1 100 ? -0.938 -1.891 29.023 1.00 59.34 100 ARG A O 1
ATOM 782 N N . ARG A 1 101 ? -0.678 -0.905 27.021 1.00 51.94 101 ARG A N 1
ATOM 783 C CA . ARG A 1 101 ? 0.685 -0.390 27.243 1.00 51.94 101 ARG A CA 1
ATOM 784 C C . ARG A 1 101 ? 0.758 1.141 27.321 1.00 51.94 101 ARG A C 1
ATOM 786 O O . ARG A 1 101 ? 1.865 1.660 27.457 1.00 51.94 101 ARG A O 1
ATOM 793 N N . LEU A 1 102 ? -0.379 1.830 27.227 1.00 47.78 102 LEU A N 1
ATOM 794 C CA . LEU A 1 102 ? -0.540 3.261 27.508 1.00 47.78 102 LEU A CA 1
ATOM 795 C C . LEU A 1 102 ? -1.190 3.438 28.883 1.00 47.78 102 LEU A C 1
ATOM 797 O O . LEU A 1 102 ? -0.833 4.428 29.553 1.00 47.78 102 LEU A O 1
#

pLDDT: mean 88.17, std 10.11, range [47.78, 97.62]

Secondary structure (DSSP, 8-state):
-EEEEEETT--PPTT-EEEEEEEETTSPPEEEEEEEEE-TTS-EEEEEEPPHHHHHHHHHHHHH-SEEEEEETTS-PPPEEEE-TTHHHHHHHHHHHHHTT-

Foldseek 3Di:
DKDKDWDQQWDADAQDWWFKWKDFPPDDTDTFIWGWDADPVGIIMTMGDDDPVCVVVVLVSLLPGQKMWMDTPPDPTDIDMDGSVPVNVVSVVVVVVVVVVD